Protein AF-A0A941P3X5-F1 (afdb_monomer_lite)

Secondary structure (DSSP, 8-state):
--------HHHHHHHHHHHHHHHHHHTTPPP-----GGGGT-HHHHHHHHHHHHHHHHTT-

pLDDT: mean 90.4, std 12.21, range [43.56, 97.94]

Radius of gyration: 14.49 Å; chains: 1; bounding box: 26×27×36 Å

Sequence (61 aa):
MTDTPLIAPRDKAEILAQALPYIRRFHGKTLVIKYGGNAMTDPELQADFAEDVVLLKLVGM

Foldseek 3Di:
DDPPPCQDPVNVVVVVVVCVVVLVVCAQHDDDDDDDDPCVVDPVSVVVVVVVVVVNVVSRD

Structure (mmCIF, N/CA/C/O backbone):
data_AF-A0A941P3X5-F1
#
_entry.id   AF-A0A941P3X5-F1
#
loop_
_atom_site.group_PDB
_atom_site.id
_atom_site.type_symbol
_atom_site.label_atom_id
_atom_site.label_alt_id
_atom_site.label_comp_id
_atom_site.label_asym_id
_atom_site.label_entity_id
_atom_site.label_seq_id
_atom_site.pdbx_PDB_ins_code
_atom_site.Cartn_x
_atom_site.Cartn_y
_atom_site.Cartn_z
_atom_site.occupancy
_atom_site.B_iso_or_equiv
_atom_site.auth_seq_id
_atom_site.auth_comp_id
_atom_site.auth_asym_id
_atom_site.auth_atom_id
_atom_site.pdbx_PDB_model_num
ATOM 1 N N . MET A 1 1 ? 3.646 -8.717 -24.914 1.00 43.56 1 MET A N 1
ATOM 2 C CA . MET A 1 1 ? 2.958 -10.006 -24.697 1.00 43.56 1 MET A CA 1
ATOM 3 C C . MET A 1 1 ? 3.163 -10.366 -23.239 1.00 43.56 1 MET A C 1
ATOM 5 O O . MET A 1 1 ? 4.102 -11.074 -22.914 1.00 43.56 1 MET A O 1
ATOM 9 N N . THR A 1 2 ? 2.385 -9.759 -22.349 1.00 45.25 2 THR A N 1
ATOM 10 C CA . THR A 1 2 ? 2.377 -10.124 -20.933 1.00 45.25 2 THR A CA 1
ATOM 11 C C . THR A 1 2 ? 1.309 -11.193 -20.771 1.00 45.25 2 THR A C 1
ATOM 13 O O . THR A 1 2 ? 0.118 -10.907 -20.858 1.00 45.25 2 THR A O 1
ATOM 16 N N . ASP A 1 3 ? 1.737 -12.444 -20.615 1.00 54.34 3 ASP A N 1
ATOM 17 C CA . ASP A 1 3 ? 0.877 -13.498 -20.085 1.00 54.34 3 ASP A CA 1
ATOM 18 C C . ASP A 1 3 ? 0.525 -13.093 -18.652 1.00 54.34 3 ASP A C 1
ATOM 20 O O . ASP A 1 3 ? 1.263 -13.368 -17.706 1.00 54.34 3 ASP A O 1
ATOM 24 N N . THR A 1 4 ? -0.578 -12.365 -18.477 1.00 61.22 4 THR A N 1
ATOM 25 C CA . THR A 1 4 ? -1.210 -12.269 -17.167 1.00 61.22 4 THR A CA 1
ATOM 26 C C . THR A 1 4 ? -1.623 -13.692 -16.814 1.00 61.22 4 THR A C 1
ATOM 28 O O . THR A 1 4 ? -2.463 -14.251 -17.528 1.00 61.22 4 THR A O 1
ATOM 31 N N . PRO A 1 5 ? -1.059 -14.319 -15.765 1.00 65.31 5 PRO A N 1
ATOM 32 C CA . PRO A 1 5 ? -1.521 -15.635 -15.370 1.00 65.31 5 PRO A CA 1
ATOM 33 C C . PRO A 1 5 ? -3.027 -15.536 -15.132 1.00 65.31 5 PRO A C 1
ATOM 35 O O . PRO A 1 5 ? -3.505 -14.638 -14.434 1.00 65.31 5 PRO A O 1
ATOM 38 N N . LEU A 1 6 ? -3.788 -16.422 -15.771 1.00 79.56 6 LEU A N 1
ATOM 39 C CA . LEU A 1 6 ? -5.224 -16.538 -15.556 1.00 79.56 6 LEU A CA 1
ATOM 40 C C . LEU A 1 6 ? -5.445 -17.031 -14.122 1.00 79.56 6 LEU A C 1
ATOM 42 O O . LEU A 1 6 ? -5.573 -18.226 -13.877 1.00 79.56 6 LEU A O 1
ATOM 46 N N . ILE A 1 7 ? -5.448 -16.108 -13.160 1.00 87.31 7 ILE A N 1
ATOM 47 C CA . ILE A 1 7 ? -5.772 -16.413 -11.767 1.00 87.31 7 ILE A CA 1
ATOM 48 C C . ILE A 1 7 ? -7.265 -16.733 -11.720 1.00 87.31 7 ILE A C 1
ATOM 50 O O . ILE A 1 7 ? -8.096 -15.880 -12.067 1.00 87.31 7 ILE A O 1
ATOM 54 N N . ALA A 1 8 ? -7.612 -17.950 -11.301 1.00 94.19 8 ALA A N 1
ATOM 55 C CA . ALA A 1 8 ? -9.002 -18.359 -11.211 1.00 94.19 8 ALA A CA 1
ATOM 56 C C . ALA A 1 8 ? -9.753 -17.466 -10.201 1.00 94.19 8 ALA A C 1
ATOM 58 O O . ALA A 1 8 ? -9.170 -17.022 -9.208 1.00 94.19 8 ALA A O 1
ATOM 59 N N . PRO A 1 9 ? -11.059 -17.203 -10.395 1.00 94.75 9 PRO A N 1
ATOM 60 C CA . PRO A 1 9 ? -11.826 -16.354 -9.480 1.00 94.75 9 PRO A CA 1
ATOM 61 C C . PRO A 1 9 ? -11.763 -16.806 -8.014 1.00 94.75 9 PRO A C 1
ATOM 63 O O . PRO A 1 9 ? -11.743 -15.970 -7.113 1.00 94.75 9 PRO A O 1
ATOM 66 N N . ARG A 1 10 ? -11.692 -18.124 -7.781 1.00 96.12 10 ARG A N 1
ATOM 67 C CA . ARG A 1 10 ? -11.539 -18.709 -6.445 1.00 96.12 10 ARG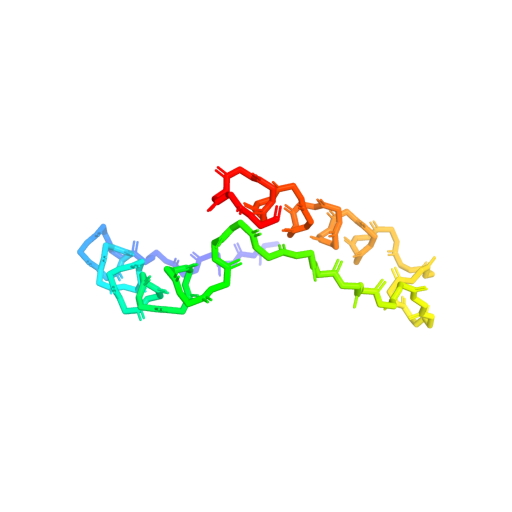 A CA 1
ATOM 68 C C . ARG A 1 10 ? -10.222 -18.291 -5.793 1.00 96.12 10 ARG A C 1
ATOM 70 O O . ARG A 1 10 ? -10.241 -17.837 -4.656 1.00 96.12 10 ARG A O 1
ATOM 77 N N . ASP A 1 11 ? -9.125 -18.372 -6.536 1.00 96.12 11 ASP A N 1
ATOM 78 C CA . ASP A 1 11 ? -7.793 -18.035 -6.036 1.00 96.12 11 ASP A CA 1
ATOM 79 C C . ASP A 1 11 ? -7.692 -16.528 -5.756 1.00 96.12 11 ASP A C 1
ATOM 81 O O . ASP A 1 11 ? -7.166 -16.124 -4.723 1.00 96.12 11 ASP A O 1
ATOM 85 N N . LYS A 1 12 ? -8.290 -15.677 -6.608 1.00 94.38 12 LYS A N 1
ATOM 86 C CA . LYS A 1 12 ? -8.386 -14.226 -6.344 1.00 94.38 12 LYS A CA 1
ATOM 87 C C . LYS A 1 12 ? -9.129 -13.932 -5.040 1.00 94.38 12 LYS A C 1
ATOM 89 O O . LYS A 1 12 ? -8.670 -13.119 -4.240 1.00 94.38 12 LYS A O 1
ATOM 94 N N . ALA A 1 13 ? -10.274 -14.581 -4.825 1.00 96.56 13 ALA A N 1
ATOM 95 C CA . ALA A 1 13 ? -11.052 -14.408 -3.603 1.00 96.56 13 ALA A CA 1
ATOM 96 C C . ALA A 1 13 ? -10.273 -14.875 -2.364 1.00 96.56 13 ALA A C 1
ATOM 98 O O . ALA A 1 13 ? -10.310 -14.207 -1.332 1.00 96.56 13 ALA A O 1
ATOM 99 N N . GLU A 1 14 ? -9.539 -15.982 -2.475 1.00 97.62 14 GLU A N 1
ATOM 100 C CA . GLU A 1 14 ? -8.700 -16.503 -1.398 1.00 97.62 14 GLU A CA 1
ATOM 101 C C . GLU A 1 14 ? -7.549 -15.548 -1.050 1.00 97.62 14 GLU A C 1
ATOM 103 O O . GLU A 1 14 ? -7.355 -15.239 0.126 1.00 97.62 14 GLU A O 1
ATOM 108 N N . ILE A 1 15 ? -6.861 -14.989 -2.052 1.00 96.19 15 ILE A N 1
ATOM 109 C CA . ILE A 1 15 ? -5.811 -13.975 -1.856 1.00 96.19 15 ILE A CA 1
ATOM 110 C C . ILE A 1 15 ? -6.367 -12.753 -1.109 1.00 96.19 15 ILE A C 1
ATOM 112 O O . ILE A 1 15 ? -5.792 -12.310 -0.112 1.00 96.19 15 ILE A O 1
ATOM 116 N N . LEU A 1 16 ? -7.517 -12.224 -1.542 1.00 95.75 16 LEU A N 1
ATOM 117 C CA . LEU A 1 16 ? -8.148 -11.071 -0.890 1.00 95.75 16 LEU A CA 1
ATOM 118 C C . LEU A 1 16 ? -8.605 -11.395 0.542 1.00 95.75 16 LEU A C 1
ATOM 120 O O . LEU A 1 16 ? -8.447 -10.569 1.444 1.00 95.75 16 LEU A O 1
ATOM 124 N N . ALA A 1 17 ? -9.124 -12.602 0.779 1.00 97.38 17 ALA A N 1
ATOM 125 C CA . ALA A 1 17 ? -9.502 -13.055 2.115 1.00 97.38 17 ALA A CA 1
ATOM 126 C C . ALA A 1 17 ? -8.288 -13.144 3.055 1.00 97.38 17 ALA A C 1
ATOM 128 O O . ALA A 1 17 ? -8.379 -12.728 4.212 1.00 97.38 17 ALA A O 1
ATOM 129 N N . GLN A 1 18 ? -7.141 -13.619 2.557 1.00 97.50 18 GLN A N 1
ATOM 130 C CA . GLN A 1 18 ? -5.884 -13.669 3.311 1.00 97.50 18 GLN A CA 1
ATOM 131 C C . GLN A 1 18 ? -5.296 -12.274 3.581 1.00 97.50 18 GLN A C 1
ATOM 133 O O . GLN A 1 18 ? -4.653 -12.074 4.611 1.00 97.50 18 GLN A O 1
ATOM 138 N N . ALA A 1 19 ? -5.550 -11.290 2.712 1.00 97.19 19 ALA A N 1
ATOM 139 C CA . ALA A 1 19 ? -5.131 -9.901 2.913 1.00 97.19 19 ALA A CA 1
ATOM 140 C C . ALA A 1 19 ? -5.991 -9.150 3.954 1.00 97.19 19 ALA A C 1
ATOM 142 O O . ALA A 1 19 ? -5.512 -8.220 4.613 1.00 97.19 19 ALA A O 1
ATOM 143 N N . LEU A 1 20 ? -7.251 -9.557 4.153 1.00 97.50 20 LEU A N 1
ATOM 144 C CA . LEU A 1 20 ? -8.221 -8.845 4.994 1.00 97.50 20 LEU A CA 1
ATOM 145 C C . LEU A 1 20 ? -7.765 -8.587 6.450 1.00 97.50 20 LEU A C 1
ATOM 147 O O . LEU A 1 20 ? -8.004 -7.482 6.948 1.00 97.50 20 LEU A O 1
ATOM 151 N N . PRO A 1 21 ? -7.091 -9.518 7.160 1.00 97.94 21 PRO A N 1
ATOM 152 C CA . PRO A 1 21 ? -6.555 -9.250 8.496 1.00 97.94 21 PRO A CA 1
ATOM 153 C C . PRO A 1 21 ? -5.561 -8.079 8.531 1.00 97.94 21 PRO A C 1
ATOM 155 O O . PRO A 1 21 ? -5.556 -7.310 9.494 1.00 97.94 21 PRO A O 1
ATOM 158 N N . TYR A 1 22 ? -4.755 -7.908 7.479 1.00 97.06 22 TYR A N 1
ATOM 159 C CA . TYR A 1 22 ? -3.788 -6.816 7.369 1.00 97.06 22 TYR A CA 1
ATOM 160 C C . TYR A 1 22 ? -4.489 -5.484 7.105 1.00 97.06 22 TYR A C 1
ATOM 162 O O . TYR A 1 22 ? -4.211 -4.509 7.801 1.00 97.06 22 TYR A O 1
ATOM 170 N N . ILE A 1 23 ? -5.464 -5.464 6.190 1.00 97.00 23 ILE A N 1
ATOM 171 C CA . ILE A 1 23 ? -6.282 -4.272 5.914 1.00 97.00 23 ILE A CA 1
ATOM 172 C C . ILE A 1 23 ? -6.951 -3.793 7.206 1.00 97.00 23 ILE A C 1
ATOM 174 O O . ILE A 1 23 ? -6.810 -2.638 7.597 1.00 97.00 23 ILE A O 1
ATOM 178 N N . ARG A 1 24 ? -7.602 -4.700 7.944 1.00 96.56 24 ARG A N 1
ATOM 179 C CA . ARG A 1 24 ? -8.264 -4.368 9.217 1.00 96.56 24 ARG A CA 1
ATOM 180 C C . ARG A 1 24 ? -7.304 -3.836 10.279 1.00 96.56 24 ARG A C 1
ATOM 182 O O . ARG A 1 24 ? -7.701 -2.990 11.074 1.00 96.56 24 ARG A O 1
ATOM 189 N N . ARG A 1 25 ? -6.062 -4.328 10.316 1.00 97.38 25 ARG A N 1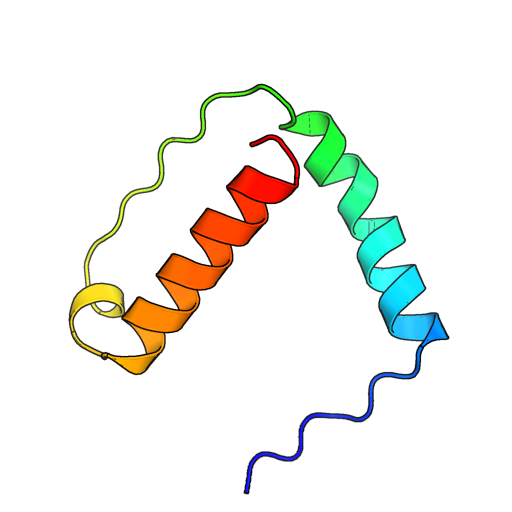
ATOM 190 C CA . ARG A 1 25 ? -5.041 -3.873 11.272 1.00 97.38 25 ARG A CA 1
ATOM 191 C C . ARG A 1 25 ? -4.665 -2.404 11.059 1.00 97.38 25 ARG A C 1
ATOM 193 O O . ARG A 1 25 ? -4.400 -1.708 12.040 1.00 97.38 25 ARG A O 1
ATOM 200 N N . PHE A 1 26 ? -4.619 -1.955 9.807 1.00 97.00 26 PHE A N 1
ATOM 201 C CA . PHE A 1 26 ? -4.175 -0.607 9.438 1.00 97.00 26 PHE A CA 1
ATOM 202 C C . PHE A 1 26 ? -5.316 0.342 9.059 1.00 97.00 26 PHE A C 1
ATOM 204 O O . PHE A 1 26 ? -5.085 1.539 8.926 1.00 97.00 26 PHE A O 1
ATOM 211 N N . HIS A 1 27 ? -6.547 -0.156 8.959 1.00 97.62 27 HIS A N 1
ATOM 212 C CA . HIS A 1 27 ? -7.724 0.655 8.680 1.00 97.62 27 HIS A CA 1
ATOM 213 C C . HIS A 1 27 ? -7.853 1.838 9.657 1.00 97.62 27 HIS A C 1
ATOM 215 O O . HIS A 1 27 ? -7.807 1.677 10.883 1.00 97.62 27 HIS A O 1
ATOM 221 N N . GLY A 1 28 ? -8.039 3.036 9.104 1.00 96.25 28 GLY A N 1
ATOM 222 C CA . GLY A 1 28 ? -8.159 4.296 9.837 1.00 96.25 28 GLY A CA 1
ATOM 223 C C . GLY A 1 28 ? -6.856 4.794 10.468 1.00 96.25 28 GLY A C 1
ATOM 224 O O . GLY A 1 28 ? -6.892 5.732 11.266 1.00 96.25 28 GLY A O 1
ATOM 225 N N . LYS A 1 29 ? -5.711 4.168 10.173 1.00 96.69 29 LYS A N 1
ATOM 226 C CA . LYS A 1 29 ? -4.391 4.664 10.581 1.00 96.69 29 LYS A CA 1
ATOM 227 C C . LYS A 1 29 ? -3.833 5.584 9.502 1.00 96.69 29 LYS A C 1
ATOM 229 O O . LYS A 1 29 ? -4.107 5.397 8.330 1.00 96.69 29 LYS A O 1
ATOM 234 N N . THR A 1 30 ? -2.999 6.537 9.902 1.00 96.00 30 THR A N 1
ATOM 235 C CA . THR A 1 30 ? -2.226 7.347 8.954 1.00 96.00 30 THR A CA 1
ATOM 236 C C . THR A 1 30 ? -0.969 6.590 8.547 1.00 96.00 30 THR A C 1
ATOM 238 O O . THR A 1 30 ? -0.124 6.302 9.400 1.00 96.00 30 THR A O 1
ATOM 241 N N . LEU A 1 31 ? -0.824 6.291 7.255 1.00 96.19 31 LEU A N 1
ATOM 242 C CA . LEU A 1 31 ? 0.392 5.706 6.694 1.00 96.19 31 LEU A CA 1
ATOM 243 C C . LEU A 1 31 ? 1.272 6.805 6.087 1.00 96.19 31 LEU A C 1
ATOM 245 O O . LEU A 1 31 ? 0.805 7.642 5.319 1.00 96.19 31 LEU A O 1
ATOM 249 N N . VAL A 1 32 ? 2.564 6.789 6.419 1.00 96.31 32 VAL A N 1
ATOM 250 C CA . VAL A 1 32 ? 3.566 7.681 5.821 1.00 96.31 32 VAL A CA 1
ATOM 251 C C . VAL A 1 32 ? 4.443 6.850 4.896 1.00 96.31 32 VAL A C 1
ATOM 253 O O . VAL A 1 32 ? 5.213 6.009 5.357 1.00 96.31 32 VAL A O 1
ATOM 256 N N . ILE A 1 33 ? 4.316 7.081 3.590 1.00 94.31 33 ILE A N 1
ATOM 257 C CA . ILE A 1 33 ? 5.044 6.344 2.555 1.00 94.31 33 ILE A CA 1
ATOM 258 C C . ILE A 1 33 ? 6.104 7.269 1.966 1.00 94.31 33 ILE A C 1
ATOM 260 O O . ILE A 1 33 ? 5.801 8.358 1.480 1.00 94.31 33 ILE A O 1
ATOM 264 N N . LYS A 1 34 ? 7.366 6.839 2.007 1.00 93.00 34 LYS A N 1
ATOM 265 C CA . LYS A 1 34 ? 8.447 7.555 1.333 1.00 93.00 34 LYS A CA 1
ATOM 266 C C . LYS A 1 34 ? 8.426 7.194 -0.149 1.00 93.00 34 LYS A C 1
ATOM 268 O O . LYS A 1 34 ? 8.772 6.074 -0.509 1.00 93.00 34 LYS A O 1
ATOM 273 N N . TYR A 1 35 ? 8.101 8.168 -0.986 1.00 92.06 35 TYR A N 1
ATOM 274 C CA . TYR A 1 35 ? 8.222 8.057 -2.434 1.00 92.06 35 TYR A CA 1
ATOM 275 C C . TYR A 1 35 ? 9.559 8.653 -2.895 1.00 92.06 35 TYR A C 1
ATOM 277 O O . TYR A 1 35 ? 9.872 9.800 -2.574 1.00 92.06 35 TYR A O 1
ATOM 285 N N . GLY A 1 36 ? 10.399 7.851 -3.554 1.00 87.88 36 GLY A N 1
ATOM 286 C CA . GLY A 1 36 ? 11.791 8.213 -3.831 1.00 87.88 36 GLY A CA 1
ATOM 287 C C . GLY A 1 36 ? 12.588 7.133 -4.563 1.00 87.88 36 GLY A C 1
ATOM 288 O O . GLY A 1 36 ? 12.303 5.948 -4.416 1.00 87.88 36 GLY A O 1
ATOM 289 N N . GLY A 1 37 ? 13.644 7.529 -5.281 1.00 86.31 37 GLY A N 1
ATOM 290 C CA . GLY A 1 37 ? 14.570 6.601 -5.948 1.00 86.31 37 GLY A CA 1
ATOM 291 C C . GLY A 1 37 ? 14.085 6.147 -7.328 1.00 86.31 37 GLY A C 1
ATOM 292 O O . GLY A 1 37 ? 13.426 6.912 -8.024 1.00 86.31 37 GLY A O 1
ATOM 293 N N . ASN A 1 38 ? 14.402 4.907 -7.720 1.00 78.94 38 ASN A N 1
ATOM 294 C CA . ASN A 1 38 ? 14.093 4.363 -9.055 1.00 78.94 38 ASN A CA 1
ATOM 295 C C . ASN A 1 38 ? 12.592 4.385 -9.401 1.00 78.94 38 ASN A C 1
ATOM 297 O O . ASN A 1 38 ? 12.234 4.506 -10.568 1.00 78.94 38 ASN A O 1
ATOM 301 N N . ALA A 1 39 ? 11.713 4.341 -8.394 1.00 74.38 39 ALA A N 1
ATOM 302 C CA . ALA A 1 39 ? 10.266 4.454 -8.581 1.00 74.38 39 ALA A CA 1
ATOM 303 C C . ALA A 1 39 ? 9.826 5.828 -9.129 1.00 74.38 39 ALA A C 1
ATOM 305 O O . ALA A 1 39 ? 8.725 5.953 -9.645 1.00 74.38 39 ALA A O 1
ATOM 306 N N . MET A 1 40 ? 10.676 6.860 -9.042 1.00 83.00 40 MET A N 1
ATOM 307 C CA . MET A 1 40 ? 10.397 8.197 -9.580 1.00 83.00 40 MET A CA 1
ATOM 308 C C . MET A 1 40 ? 10.928 8.410 -11.001 1.00 83.00 40 MET A C 1
ATOM 310 O O . MET A 1 40 ? 10.642 9.443 -11.598 1.00 83.00 40 MET A O 1
ATOM 314 N N . THR A 1 41 ? 11.741 7.503 -11.541 1.00 84.62 41 THR A N 1
ATOM 315 C CA . THR A 1 41 ? 12.408 7.716 -12.838 1.00 84.62 41 THR A CA 1
ATOM 316 C C . THR A 1 41 ? 11.756 6.950 -13.976 1.00 84.62 41 THR A C 1
ATOM 318 O O . THR A 1 41 ? 11.858 7.377 -15.121 1.00 84.62 41 THR A O 1
ATOM 321 N N . ASP A 1 42 ? 11.083 5.846 -13.663 1.00 90.69 42 ASP A N 1
ATOM 322 C CA . ASP A 1 42 ? 10.381 5.017 -14.636 1.00 90.69 42 ASP A CA 1
ATOM 323 C C . ASP A 1 42 ? 8.877 5.346 -14.630 1.00 90.69 42 ASP A C 1
ATOM 325 O O . ASP A 1 42 ? 8.234 5.126 -13.603 1.00 90.69 42 ASP A O 1
ATOM 329 N N . PRO A 1 43 ? 8.304 5.868 -15.732 1.00 90.06 43 PRO A N 1
ATOM 330 C CA . PRO A 1 43 ? 6.884 6.207 -15.812 1.00 90.06 43 PRO A CA 1
ATOM 331 C C . PRO A 1 43 ? 5.929 5.057 -15.469 1.00 90.06 43 PRO A C 1
ATOM 333 O O . PRO A 1 43 ? 4.852 5.327 -14.939 1.00 90.06 43 PRO A O 1
ATOM 336 N N . GLU A 1 44 ? 6.303 3.804 -15.747 1.00 90.38 44 GLU A N 1
ATOM 337 C CA . GLU A 1 44 ? 5.483 2.632 -15.410 1.00 90.38 44 GLU A CA 1
ATOM 338 C C . GLU A 1 44 ? 5.435 2.447 -13.889 1.00 90.38 44 GLU A C 1
ATOM 340 O O . GLU A 1 44 ? 4.359 2.425 -13.295 1.00 90.38 44 GLU A O 1
ATOM 345 N N . LEU A 1 45 ? 6.595 2.503 -13.227 1.00 90.88 45 LEU A N 1
ATOM 346 C CA . LEU A 1 45 ? 6.676 2.420 -11.765 1.00 90.88 45 LEU A CA 1
ATOM 347 C C . LEU A 1 45 ? 5.988 3.595 -11.055 1.00 90.88 45 LEU A C 1
ATOM 349 O O . LEU A 1 45 ? 5.475 3.428 -9.948 1.00 90.88 45 LEU A O 1
ATOM 353 N N . GLN A 1 46 ? 5.966 4.783 -11.669 1.00 92.06 46 GLN A N 1
ATOM 354 C CA . GLN A 1 46 ? 5.220 5.924 -11.128 1.00 92.06 46 GLN A CA 1
ATOM 35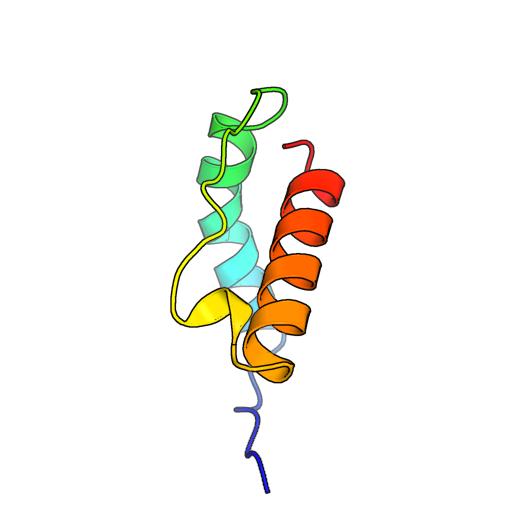5 C C . GLN A 1 46 ? 3.707 5.662 -11.146 1.00 92.06 46 GLN A C 1
ATOM 357 O O . GLN A 1 46 ? 3.011 6.026 -10.194 1.00 92.06 46 GLN A O 1
ATOM 362 N N . ALA A 1 47 ? 3.202 5.058 -12.227 1.00 93.38 47 ALA A N 1
ATOM 363 C CA . ALA A 1 47 ? 1.788 4.735 -12.382 1.00 93.38 47 ALA A CA 1
ATOM 364 C C . ALA A 1 47 ? 1.364 3.629 -11.408 1.00 93.38 47 ALA A C 1
ATOM 366 O O . ALA A 1 47 ? 0.387 3.817 -10.682 1.00 93.38 47 ALA A O 1
ATOM 367 N N . ASP A 1 48 ? 2.153 2.558 -11.313 1.00 93.19 48 ASP A N 1
ATOM 368 C CA . ASP A 1 48 ? 1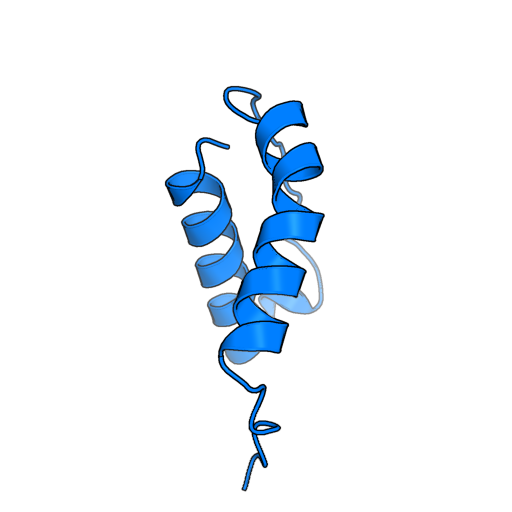.919 1.456 -10.374 1.00 93.19 48 ASP A CA 1
ATOM 369 C C . ASP A 1 48 ? 1.902 1.960 -8.923 1.00 93.19 48 ASP A C 1
ATOM 371 O O . ASP A 1 48 ? 0.989 1.662 -8.153 1.00 93.19 48 ASP A O 1
ATOM 375 N N . PHE A 1 49 ? 2.864 2.819 -8.554 1.00 94.06 49 PHE A N 1
ATOM 376 C CA . PHE A 1 49 ? 2.897 3.419 -7.219 1.00 94.06 49 PHE A CA 1
ATOM 377 C C . PHE A 1 49 ? 1.649 4.267 -6.931 1.00 94.06 49 PHE A C 1
ATOM 379 O O . PHE A 1 49 ? 1.117 4.244 -5.818 1.00 94.06 49 PHE A O 1
ATOM 386 N N . ALA A 1 50 ? 1.174 5.034 -7.916 1.00 94.56 50 ALA A N 1
ATOM 387 C CA . ALA A 1 50 ? -0.040 5.827 -7.766 1.00 94.56 50 ALA A CA 1
ATOM 388 C C . ALA A 1 50 ? -1.287 4.939 -7.609 1.00 94.56 50 ALA A C 1
ATOM 390 O O . ALA A 1 50 ? -2.137 5.242 -6.766 1.00 94.56 50 ALA A O 1
ATOM 391 N N . GLU A 1 51 ? -1.385 3.845 -8.370 1.00 96.88 51 GLU A N 1
ATOM 392 C CA . GLU A 1 51 ? -2.472 2.867 -8.258 1.00 96.88 51 GLU A CA 1
ATOM 393 C C . GLU A 1 51 ? -2.506 2.228 -6.864 1.00 96.88 51 GLU A C 1
ATOM 395 O O . GLU A 1 51 ? -3.563 2.204 -6.227 1.00 96.88 51 GLU A O 1
ATOM 400 N N . ASP A 1 52 ? -1.349 1.827 -6.334 1.00 95.62 52 ASP A N 1
ATOM 401 C CA . ASP A 1 52 ? -1.234 1.262 -4.987 1.00 95.62 52 ASP A CA 1
ATOM 402 C C . ASP A 1 52 ? -1.679 2.256 -3.905 1.00 95.62 52 ASP A C 1
ATOM 404 O O . ASP A 1 52 ? -2.444 1.908 -3.002 1.00 95.62 52 ASP A O 1
ATOM 408 N N . VAL A 1 53 ? -1.256 3.523 -3.990 1.00 96.38 53 VAL A N 1
ATOM 409 C CA . VAL A 1 53 ? -1.675 4.562 -3.030 1.00 96.38 53 VAL A CA 1
ATOM 410 C C . VAL A 1 53 ? -3.189 4.789 -3.085 1.00 96.38 53 VAL A C 1
ATOM 412 O O . VAL A 1 53 ? -3.833 4.942 -2.040 1.00 96.38 53 VAL A O 1
ATOM 415 N N . VAL A 1 54 ? -3.780 4.777 -4.283 1.00 97.38 54 VAL A N 1
ATOM 416 C CA . VAL A 1 54 ? -5.237 4.872 -4.452 1.00 97.38 54 VAL A CA 1
ATOM 417 C C . VAL A 1 54 ? -5.934 3.647 -3.861 1.00 97.38 54 VAL A C 1
ATOM 419 O O . VAL A 1 54 ? -6.922 3.809 -3.142 1.00 97.38 54 VAL A O 1
ATOM 422 N N . LEU A 1 55 ? -5.417 2.438 -4.089 1.00 97.38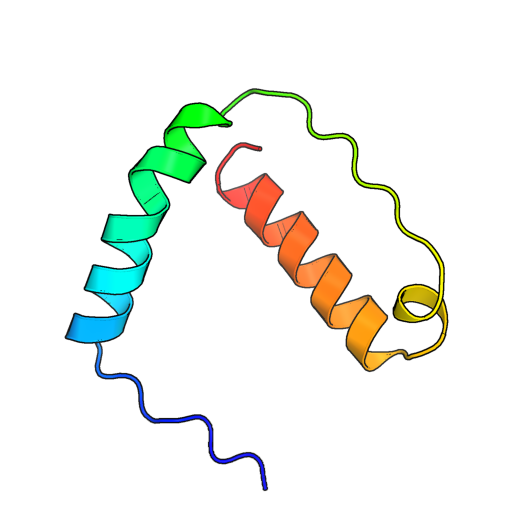 55 LEU A N 1
ATOM 423 C CA . LEU A 1 55 ? -5.956 1.212 -3.501 1.00 97.38 55 LEU A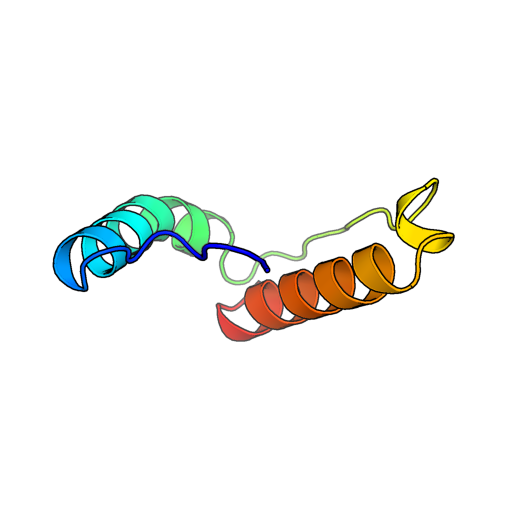 CA 1
ATOM 424 C C . LEU A 1 55 ? -5.971 1.290 -1.972 1.00 97.38 55 LEU A C 1
ATOM 426 O O . LEU A 1 55 ? -7.013 1.034 -1.366 1.00 97.38 55 LEU A O 1
ATOM 430 N N . LEU A 1 56 ? -4.855 1.693 -1.353 1.00 97.12 56 LEU A N 1
ATOM 431 C CA . LEU A 1 56 ? -4.763 1.878 0.099 1.00 97.12 56 LEU A CA 1
ATOM 432 C C . LEU A 1 56 ? -5.850 2.841 0.597 1.00 97.12 56 LEU A C 1
ATOM 434 O O . LEU A 1 56 ? -6.562 2.529 1.556 1.00 97.12 56 LEU A O 1
ATOM 438 N N . LYS A 1 57 ? -6.055 3.956 -0.114 1.00 96.38 57 LYS A N 1
ATOM 439 C CA . LYS A 1 57 ? -7.095 4.930 0.228 1.00 96.38 57 LYS A CA 1
ATOM 440 C C . LYS A 1 57 ? -8.506 4.345 0.144 1.00 96.38 57 LYS A C 1
ATOM 442 O O . LYS A 1 57 ? -9.335 4.605 1.019 1.00 96.38 57 LYS A O 1
ATOM 447 N N . LEU A 1 58 ? -8.787 3.563 -0.898 1.00 97.25 58 LEU A N 1
ATOM 448 C CA . LEU A 1 58 ? -10.094 2.939 -1.127 1.00 97.25 58 LEU A CA 1
ATOM 449 C C . LEU A 1 58 ? -10.451 1.908 -0.053 1.00 97.25 58 LEU A C 1
ATOM 451 O O . LEU A 1 58 ? -11.626 1.756 0.279 1.00 97.25 58 LEU A O 1
ATOM 455 N N . VAL A 1 59 ? -9.454 1.233 0.523 1.00 96.56 59 VAL A N 1
ATOM 456 C CA . VAL A 1 59 ? -9.661 0.259 1.608 1.00 96.56 59 VAL A CA 1
ATOM 457 C C . VAL A 1 59 ? -9.559 0.874 3.012 1.00 96.56 59 VAL A C 1
ATOM 459 O O . VAL A 1 59 ? -9.529 0.146 4.005 1.00 96.56 59 VAL A O 1
ATOM 462 N N . GLY A 1 60 ? -9.543 2.206 3.112 1.00 95.62 60 GLY A N 1
ATOM 463 C CA . GLY A 1 60 ? -9.638 2.937 4.377 1.00 95.62 60 GLY A CA 1
ATOM 464 C C . GLY A 1 60 ? -8.310 3.164 5.100 1.00 95.62 60 GLY A C 1
ATOM 465 O O . GLY A 1 60 ? -8.321 3.323 6.324 1.00 95.62 60 GLY A O 1
ATOM 466 N N . MET A 1 61 ? -7.188 3.164 4.376 1.00 94.19 61 MET A N 1
ATOM 467 C CA . MET A 1 61 ? -5.856 3.543 4.870 1.00 94.19 61 MET A CA 1
ATOM 468 C C . MET A 1 61 ? -5.443 4.955 4.422 1.00 94.19 61 MET A C 1
ATOM 470 O O . MET A 1 61 ? -6.100 5.535 3.523 1.00 94.19 61 MET A O 1
#